Protein AF-A0A0G0BTE7-F1 (afdb_monomer)

Nearest PDB structures (foldseek):
  1fp1-assembly1_D-2  TM=4.450E-01  e=1.420E+00  Medicago sativa
  3we3-assembly2_B  TM=5.149E-01  e=2.313E+00  Homo sapiens
  2v79-assembly1_B  TM=4.315E-01  e=4.644E+00  Bacillus subtilis
  3we3-assembly1_A  TM=4.757E-01  e=6.137E+00  Homo sapiens
  7tdj-assembly1_D  TM=4.799E-01  e=8.109E+00  Oryctolagus cuniculus

Organism: NCBI: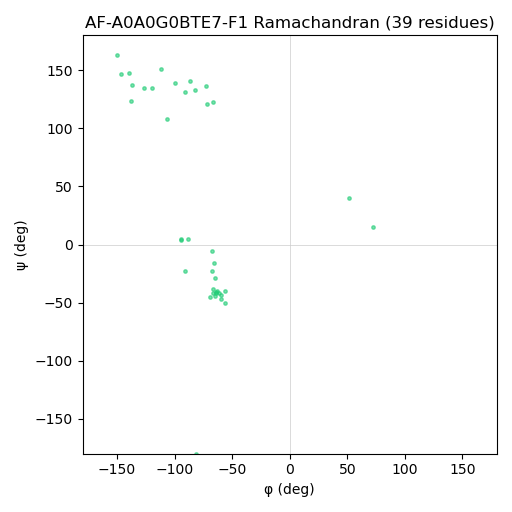txid1618478

Mean predicted aligned error: 3.94 Å

InterPro domains:
  IPR036651 Glutamine synthetase, N-terminal domain superfamily [G3DSA:3.10.20.70] (12-41)
  IPR036651 Glutamine synthetase, N-terminal domain superfamily [SSF54368] (6-41)

Sequence (41 aa):
MKELHQKILQEIKSKNIQFVRFIWCDNAGVIRAKAVHTNLF

pLDDT: mean 91.35, std 9.96, range [59.66, 97.88]

Solvent-accessible surface area (backbone atoms only — not comparable to full-atom values): 2624 Å² total; per-residue (Å²): 112,73,67,58,55,53,52,53,53,49,53,38,59,75,67,68,51,59,66,48,68,53,72,49,66,51,98,85,70,45,84,44,73,50,77,46,60,44,92,80,110

Foldseek 3Di:
DVVVVVVVLVVCVVVVPQKDKDWDADPVRDIDIDIDGSVVD

Secondary structure (DSSP, 8-state):
-HHHHHHHHHHHHHTT--EEEEEEE-TTS-EEEEEEEGGG-

Radius of gyration: 12.53 Å; Cα contacts (8 Å, |Δi|>4): 33; chains: 1; bounding box: 30×20×24 Å

Structure (mmCIF, N/CA/C/O backbone):
data_AF-A0A0G0BTE7-F1
#
_entry.id   AF-A0A0G0BTE7-F1
#
loop_
_atom_site.group_PDB
_atom_site.id
_atom_site.type_symbol
_atom_site.label_atom_id
_atom_site.label_alt_id
_atom_site.label_comp_id
_atom_site.label_asym_id
_atom_site.label_entity_id
_atom_site.label_seq_id
_atom_site.pdbx_PDB_ins_code
_atom_site.Cartn_x
_atom_site.Cartn_y
_atom_site.Cartn_z
_atom_site.occupancy
_atom_site.B_iso_or_equiv
_atom_site.auth_seq_id
_atom_site.auth_comp_id
_atom_site.auth_asym_id
_atom_site.auth_atom_id
_atom_site.pdbx_PDB_model_num
ATOM 1 N N . MET A 1 1 ? 6.961 15.764 8.374 1.00 60.56 1 MET A N 1
ATOM 2 C CA . MET A 1 1 ? 6.759 14.326 8.053 1.00 60.56 1 MET A CA 1
ATOM 3 C C . MET A 1 1 ? 5.702 13.656 8.933 1.00 60.56 1 MET A C 1
ATOM 5 O O . MET A 1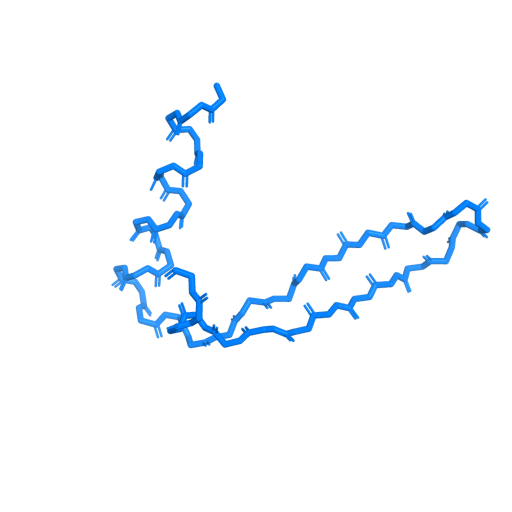 1 ? 4.777 13.086 8.371 1.00 60.56 1 MET A O 1
ATOM 9 N N . LYS A 1 2 ? 5.768 13.755 10.273 1.00 69.50 2 LYS A N 1
ATOM 10 C CA . LYS A 1 2 ? 4.750 13.164 11.176 1.00 69.50 2 LYS A CA 1
ATOM 11 C C . LYS A 1 2 ? 3.313 13.632 10.892 1.00 69.50 2 LYS A C 1
ATOM 13 O O . LYS A 1 2 ? 2.402 12.816 10.894 1.00 69.50 2 LYS A O 1
ATOM 18 N N . GLU A 1 3 ? 3.120 14.912 10.579 1.00 86.44 3 GLU A N 1
ATOM 19 C CA . GLU A 1 3 ? 1.784 15.463 10.301 1.00 86.44 3 GLU A CA 1
ATOM 20 C C . GLU A 1 3 ? 1.134 14.905 9.030 1.00 86.44 3 GLU A C 1
ATOM 22 O O . GLU A 1 3 ? -0.064 14.644 9.019 1.00 86.44 3 GLU A O 1
ATOM 27 N N . LEU A 1 4 ? 1.909 14.682 7.963 1.00 89.88 4 LEU A N 1
ATOM 28 C CA . LEU A 1 4 ? 1.379 14.126 6.714 1.00 89.88 4 LEU A CA 1
ATOM 29 C C . LEU A 1 4 ? 0.9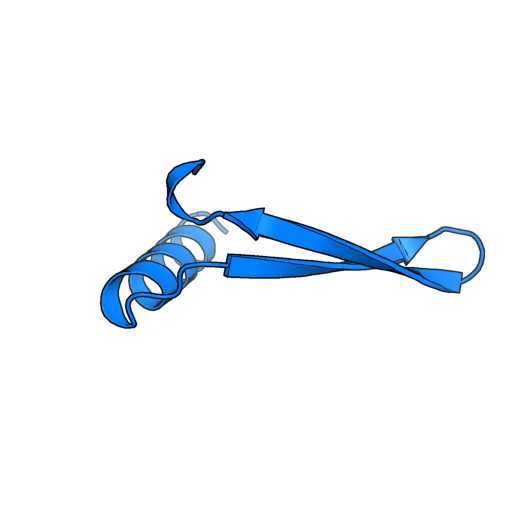19 12.677 6.906 1.00 89.88 4 LEU A C 1
ATOM 31 O O . LEU A 1 4 ? -0.147 12.307 6.426 1.00 89.88 4 LEU A O 1
ATOM 35 N N . HIS A 1 5 ? 1.699 11.886 7.649 1.00 88.88 5 HIS A N 1
ATOM 36 C CA . HIS A 1 5 ? 1.334 10.513 7.995 1.00 88.88 5 HIS A CA 1
ATOM 37 C C . HIS A 1 5 ? -0.023 10.488 8.711 1.00 88.88 5 HIS A C 1
ATOM 39 O O . HIS A 1 5 ? -0.930 9.773 8.291 1.00 88.88 5 HIS A O 1
ATOM 45 N N . GLN A 1 6 ? -0.190 11.320 9.743 1.00 91.94 6 GLN A N 1
ATOM 46 C CA . GLN A 1 6 ? -1.439 11.383 10.505 1.00 91.94 6 GLN A CA 1
ATOM 47 C C . GLN A 1 6 ? -2.633 11.798 9.638 1.00 91.94 6 GLN A C 1
ATOM 49 O O . GLN A 1 6 ? -3.686 11.172 9.719 1.00 91.94 6 GLN A O 1
ATOM 54 N N . LYS A 1 7 ? -2.457 12.779 8.740 1.00 95.31 7 LYS A N 1
ATOM 55 C CA . LYS A 1 7 ? -3.508 13.178 7.790 1.00 95.31 7 LYS A CA 1
ATOM 56 C C . LYS A 1 7 ? -3.935 12.024 6.878 1.00 95.31 7 LYS A C 1
ATOM 58 O O . LYS A 1 7 ? -5.127 11.813 6.690 1.00 95.31 7 LYS A O 1
ATOM 63 N N . ILE A 1 8 ? -2.986 11.252 6.347 1.00 92.62 8 ILE A N 1
ATOM 64 C CA . ILE A 1 8 ? -3.286 10.111 5.465 1.00 92.62 8 ILE A CA 1
ATOM 65 C C . ILE A 1 8 ? -4.047 9.014 6.220 1.00 92.62 8 ILE A C 1
ATOM 67 O O . ILE A 1 8 ? -5.043 8.507 5.709 1.00 92.62 8 ILE A O 1
ATOM 71 N N . LEU A 1 9 ? -3.628 8.671 7.442 1.00 91.19 9 LEU A N 1
ATOM 72 C CA . LEU A 1 9 ? -4.343 7.685 8.262 1.00 91.19 9 LEU A CA 1
ATOM 73 C C . LEU A 1 9 ? -5.759 8.149 8.608 1.00 91.19 9 LEU A C 1
ATOM 75 O O . LEU A 1 9 ? -6.703 7.360 8.559 1.00 91.19 9 LEU A O 1
ATOM 79 N N . GLN A 1 10 ? -5.919 9.435 8.920 1.00 93.62 10 GLN A N 1
ATOM 80 C CA . GLN A 1 10 ? -7.223 10.009 9.217 1.00 93.62 10 GLN A CA 1
ATOM 81 C C . GLN A 1 10 ? -8.158 9.955 8.003 1.00 93.62 10 GLN A C 1
ATOM 83 O O . GLN A 1 10 ? -9.319 9.593 8.165 1.00 93.62 10 GLN A O 1
ATOM 88 N N . GLU A 1 11 ? -7.654 10.232 6.799 1.00 94.94 11 GLU A N 1
ATOM 89 C CA . GLU A 1 11 ? -8.402 10.100 5.540 1.00 94.94 11 GLU A CA 1
ATOM 90 C C . GLU A 1 11 ? -8.800 8.651 5.230 1.00 94.94 11 GLU A C 1
ATOM 92 O O . GLU A 1 11 ? -9.926 8.384 4.811 1.00 94.94 11 GLU A O 1
ATOM 97 N N . ILE A 1 12 ? -7.895 7.696 5.464 1.00 94.38 12 ILE A N 1
ATOM 98 C CA . ILE A 1 12 ? -8.179 6.263 5.300 1.00 94.38 12 ILE A CA 1
ATOM 99 C C . ILE A 1 12 ? -9.328 5.845 6.222 1.00 94.38 12 ILE A C 1
ATOM 101 O O . ILE A 1 12 ? -10.278 5.191 5.782 1.00 94.38 12 ILE A O 1
ATOM 105 N N . LYS A 1 13 ? -9.263 6.264 7.490 1.00 92.69 13 LYS A N 1
ATOM 106 C CA . LYS A 1 13 ? -10.271 5.940 8.499 1.00 92.69 13 LYS A CA 1
ATOM 107 C C . LYS A 1 13 ? -11.606 6.632 8.226 1.00 92.69 13 LYS A C 1
ATOM 109 O O . LYS A 1 13 ? -12.644 5.981 8.305 1.00 92.69 13 LYS A O 1
ATOM 114 N N . SER A 1 14 ? -11.598 7.925 7.891 1.00 96.12 14 SER A N 1
ATOM 115 C CA . SER A 1 14 ? -12.823 8.709 7.667 1.00 96.12 14 SER A CA 1
ATOM 116 C C . SER A 1 14 ? -13.630 8.215 6.465 1.00 96.12 14 SER A C 1
ATOM 118 O O . SER A 1 14 ? -14.853 8.318 6.469 1.00 96.12 14 SER A O 1
ATOM 120 N N . LYS A 1 15 ? -12.960 7.628 5.467 1.00 96.31 15 LYS A N 1
ATOM 121 C CA . LYS A 1 15 ? -13.581 7.058 4.261 1.00 96.31 15 LYS A CA 1
ATOM 122 C C . LYS A 1 15 ? -13.874 5.560 4.357 1.00 96.31 15 LYS A C 1
ATOM 124 O O . LYS A 1 15 ? -14.304 4.976 3.367 1.00 96.31 15 LYS A O 1
ATOM 129 N N . ASN A 1 16 ? -13.638 4.935 5.514 1.00 94.38 16 ASN A N 1
ATOM 130 C CA . ASN A 1 16 ? -13.800 3.493 5.718 1.00 94.38 16 ASN A CA 1
ATOM 131 C C . ASN A 1 16 ? -13.060 2.647 4.657 1.00 94.38 16 ASN A C 1
ATOM 133 O O . ASN A 1 16 ? -13.573 1.647 4.152 1.00 94.38 16 ASN A O 1
ATOM 137 N N . ILE A 1 17 ? -11.853 3.073 4.275 1.00 95.38 17 ILE A N 1
ATOM 138 C CA . ILE A 1 17 ? -11.030 2.341 3.311 1.00 95.38 17 ILE A CA 1
ATOM 139 C C . ILE A 1 17 ? -10.508 1.076 3.996 1.00 95.38 17 ILE A C 1
ATOM 141 O O . ILE A 1 17 ? -9.807 1.158 5.001 1.00 95.38 17 ILE A O 1
ATOM 145 N N . GLN A 1 18 ? -10.827 -0.094 3.439 1.00 94.94 18 GLN A N 1
ATOM 146 C CA . GLN A 1 18 ? -10.468 -1.396 4.023 1.00 94.94 18 GLN A CA 1
ATOM 147 C C . GLN A 1 18 ? -9.123 -1.936 3.525 1.00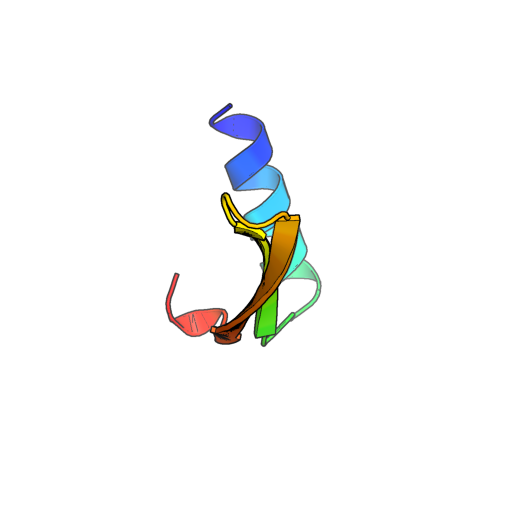 94.94 18 GLN A C 1
ATOM 149 O O . GLN A 1 18 ? -8.481 -2.742 4.196 1.00 94.94 18 GLN A O 1
ATOM 154 N N . PHE A 1 19 ? -8.669 -1.479 2.355 1.00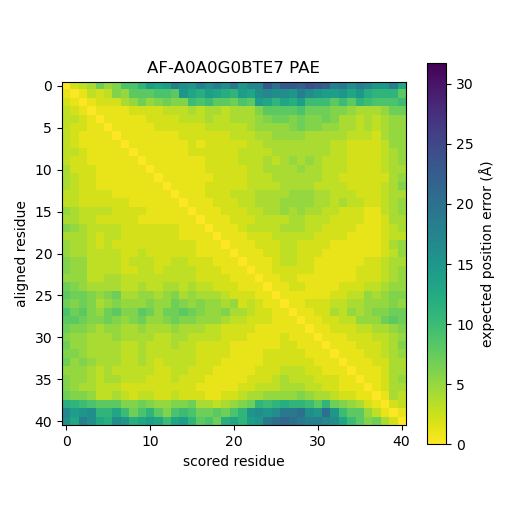 95.75 19 PHE A N 1
ATOM 155 C CA . PHE A 1 19 ? -7.425 -1.932 1.743 1.00 95.75 19 PHE A CA 1
ATOM 156 C C . PHE A 1 19 ? -6.636 -0.767 1.160 1.00 95.75 19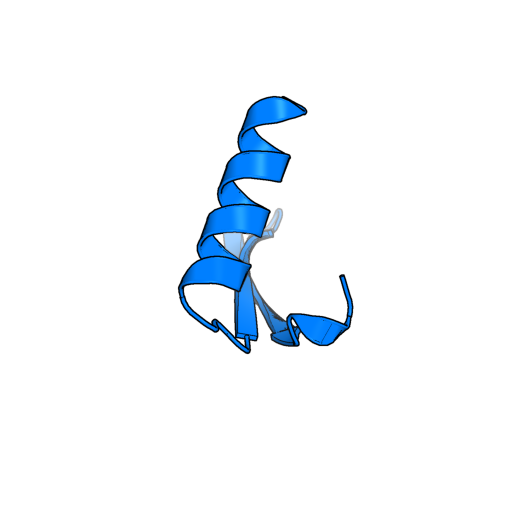 PHE A C 1
ATOM 158 O O . PHE A 1 19 ? -7.187 0.086 0.466 1.00 95.75 19 PHE A O 1
ATOM 165 N N . VAL A 1 20 ? -5.324 -0.779 1.385 1.00 94.88 20 VAL A N 1
ATOM 166 C CA . VAL A 1 20 ? -4.374 0.152 0.763 1.00 94.88 20 VAL A CA 1
ATOM 167 C C . VAL A 1 20 ? -3.371 -0.654 -0.050 1.00 94.88 20 VAL A C 1
ATOM 169 O O . VAL A 1 20 ? -2.869 -1.680 0.407 1.00 94.88 20 VAL A O 1
ATOM 172 N N . ARG A 1 21 ? -3.085 -0.202 -1.274 1.00 96.75 21 ARG A N 1
ATOM 173 C CA . ARG A 1 21 ? -2.054 -0.785 -2.136 1.00 96.75 21 ARG A CA 1
ATOM 174 C C . ARG A 1 21 ? -0.861 0.155 -2.194 1.00 96.75 21 ARG A C 1
ATOM 176 O O . ARG A 1 21 ? -0.929 1.193 -2.844 1.00 96.75 21 ARG A O 1
ATOM 183 N N . PHE A 1 22 ? 0.234 -0.231 -1.552 1.00 94.50 22 PHE A N 1
ATOM 184 C CA . PHE A 1 22 ? 1.509 0.450 -1.748 1.00 94.50 22 PHE A CA 1
ATOM 185 C C . PHE A 1 22 ? 2.051 0.088 -3.124 1.00 94.50 22 PHE A C 1
ATOM 187 O O . PHE A 1 22 ? 1.986 -1.081 -3.512 1.00 94.50 22 PHE A O 1
ATOM 194 N N . ILE A 1 23 ? 2.569 1.079 -3.844 1.00 97.25 23 ILE A N 1
ATOM 195 C CA . ILE A 1 23 ? 3.185 0.919 -5.161 1.00 97.25 23 ILE A CA 1
ATOM 196 C C . ILE A 1 23 ? 4.573 1.547 -5.094 1.00 97.25 23 ILE A C 1
ATOM 198 O O . ILE A 1 23 ? 4.733 2.636 -4.547 1.00 97.25 23 ILE A O 1
ATOM 202 N N . TRP A 1 24 ? 5.572 0.855 -5.625 1.00 97.12 24 TRP A N 1
ATOM 203 C CA . TRP A 1 24 ? 6.944 1.345 -5.731 1.00 97.12 24 TRP A CA 1
ATOM 204 C C . TRP A 1 24 ? 7.616 0.724 -6.954 1.00 97.12 24 TRP A C 1
ATOM 206 O O . TRP A 1 24 ? 7.136 -0.277 -7.483 1.00 97.12 24 TRP A O 1
ATOM 216 N N . CYS A 1 25 ? 8.725 1.303 -7.404 1.00 97.88 25 CYS A N 1
ATOM 217 C CA . CYS A 1 25 ? 9.590 0.669 -8.394 1.00 97.88 25 CYS A CA 1
ATOM 218 C C . CYS A 1 25 ? 10.772 0.023 -7.676 1.00 97.88 25 CYS A C 1
ATOM 220 O O . CYS A 1 25 ? 11.309 0.600 -6.729 1.00 97.88 25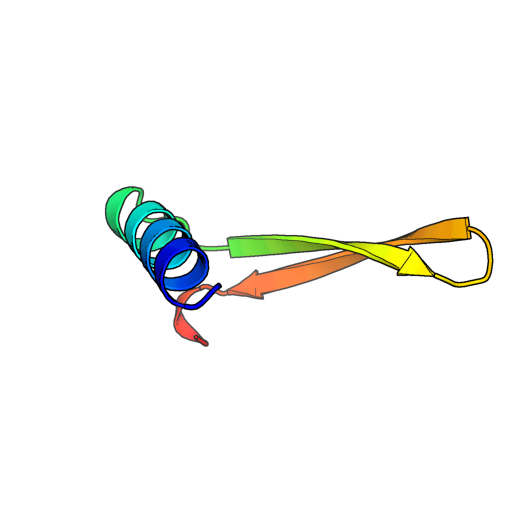 CYS A O 1
ATOM 222 N N . ASP A 1 26 ? 11.165 -1.173 -8.101 1.00 96.12 26 ASP A N 1
ATOM 223 C CA . ASP A 1 26 ? 12.428 -1.756 -7.653 1.00 96.12 26 ASP A CA 1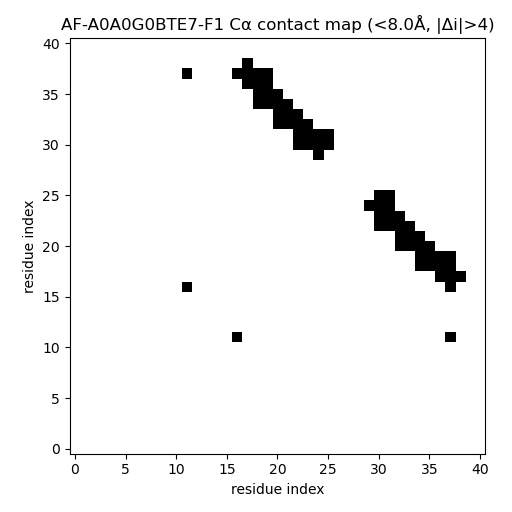
ATOM 224 C C . ASP A 1 26 ? 13.623 -1.202 -8.452 1.00 96.12 26 ASP A C 1
ATOM 226 O O . ASP A 1 26 ? 13.482 -0.355 -9.338 1.00 96.12 26 ASP A O 1
ATOM 230 N N . ASN A 1 27 ? 14.824 -1.673 -8.124 1.00 96.38 27 ASN A N 1
ATOM 231 C CA . ASN A 1 27 ? 16.062 -1.285 -8.799 1.00 96.38 27 ASN A CA 1
ATOM 232 C C . ASN A 1 27 ? 16.142 -1.743 -10.268 1.00 96.38 27 ASN A C 1
ATOM 234 O O . ASN A 1 27 ? 16.971 -1.220 -11.005 1.00 96.38 27 ASN A O 1
ATOM 238 N N . ALA A 1 28 ? 15.291 -2.679 -10.700 1.00 96.81 28 ALA A N 1
ATOM 239 C CA . ALA A 1 28 ? 15.151 -3.079 -12.099 1.00 96.81 28 ALA A CA 1
ATOM 240 C C . ALA A 1 28 ? 14.127 -2.209 -12.856 1.00 96.81 28 ALA A C 1
ATOM 242 O O . ALA A 1 28 ? 13.818 -2.486 -14.014 1.00 96.81 28 ALA A O 1
ATOM 243 N N . GLY A 1 29 ? 13.584 -1.166 -12.214 1.00 95.44 29 GLY A N 1
ATOM 244 C CA . GLY A 1 29 ? 12.575 -0.286 -12.801 1.00 95.44 29 GLY A CA 1
ATOM 245 C C . GLY A 1 29 ? 11.202 -0.945 -12.927 1.00 95.44 29 GLY A C 1
ATOM 246 O O . GLY A 1 29 ? 10.347 -0.440 -13.653 1.00 95.44 29 GLY A O 1
ATOM 247 N N . VAL A 1 30 ? 10.968 -2.067 -12.239 1.00 97.56 30 VAL A N 1
ATOM 248 C CA . VAL A 1 30 ? 9.703 -2.794 -12.326 1.00 97.56 30 VAL A CA 1
ATOM 249 C C . VAL A 1 30 ? 8.742 -2.292 -11.257 1.00 97.56 30 VAL A C 1
ATOM 251 O O . VAL A 1 30 ? 9.086 -2.217 -10.076 1.00 97.56 30 VAL A O 1
ATOM 254 N N . ILE A 1 31 ? 7.505 -1.997 -11.664 1.00 97.62 31 ILE A N 1
ATOM 255 C CA . ILE A 1 31 ? 6.431 -1.630 -10.740 1.00 97.62 31 ILE A CA 1
ATOM 256 C C . ILE A 1 31 ? 6.080 -2.843 -9.874 1.00 97.62 31 ILE A C 1
ATOM 258 O O . ILE A 1 31 ? 5.695 -3.908 -10.363 1.00 97.62 31 ILE A O 1
ATOM 262 N N . ARG A 1 32 ? 6.188 -2.663 -8.561 1.00 97.75 32 ARG A N 1
ATOM 263 C CA . ARG A 1 32 ? 5.768 -3.607 -7.529 1.00 97.75 32 ARG A CA 1
ATOM 264 C C . ARG A 1 32 ? 4.586 -3.035 -6.772 1.00 97.75 32 ARG A C 1
ATOM 266 O O . ARG A 1 32 ? 4.437 -1.821 -6.640 1.00 97.75 32 ARG A O 1
ATOM 273 N N . ALA A 1 33 ? 3.748 -3.927 -6.260 1.00 97.56 33 ALA A N 1
ATOM 274 C CA . ALA A 1 33 ? 2.636 -3.534 -5.423 1.00 97.56 33 ALA A CA 1
ATOM 275 C C . ALA A 1 33 ? 2.343 -4.575 -4.347 1.00 97.56 33 ALA A C 1
ATOM 277 O O . ALA A 1 33 ? 2.473 -5.778 -4.578 1.00 97.56 33 ALA A O 1
ATOM 278 N N . LYS A 1 34 ? 1.885 -4.108 -3.185 1.00 96.25 34 LYS A N 1
A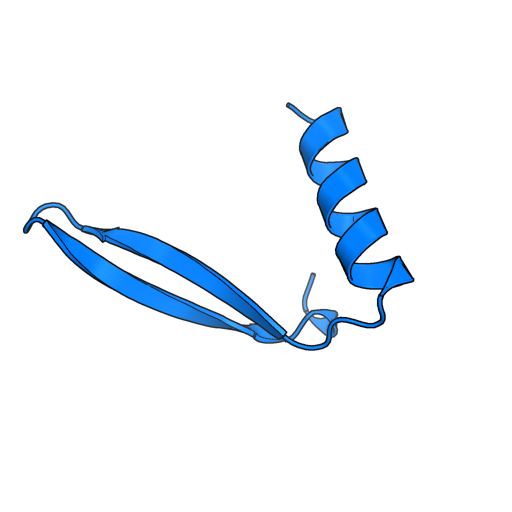TOM 279 C CA . LYS A 1 34 ? 1.355 -4.965 -2.121 1.00 96.25 34 LYS A CA 1
ATOM 280 C C . LYS A 1 34 ? 0.104 -4.334 -1.533 1.00 96.25 34 LYS A C 1
ATOM 282 O O . LYS A 1 34 ? 0.136 -3.190 -1.087 1.00 96.25 34 LYS A O 1
ATOM 287 N N . ALA A 1 35 ? -0.992 -5.089 -1.565 1.00 95.88 35 ALA A N 1
ATOM 288 C CA . ALA A 1 35 ? -2.227 -4.728 -0.888 1.00 95.88 35 ALA A CA 1
ATOM 289 C C . ALA A 1 35 ? -2.182 -5.217 0.559 1.00 95.88 35 ALA A C 1
ATOM 291 O O . ALA A 1 35 ? -1.690 -6.312 0.838 1.00 95.88 35 ALA A O 1
ATOM 292 N N . VAL A 1 36 ? -2.693 -4.398 1.467 1.00 94.56 36 VAL A N 1
ATOM 293 C CA . VAL A 1 36 ? -2.729 -4.686 2.897 1.00 94.56 36 VAL A CA 1
ATOM 294 C C . VAL A 1 36 ? -4.065 -4.220 3.482 1.00 94.56 36 VAL A C 1
ATOM 296 O O . VAL A 1 36 ? -4.645 -3.247 2.997 1.00 94.56 36 VAL A O 1
ATOM 299 N N . HIS A 1 37 ? -4.566 -4.927 4.495 1.00 95.44 37 HIS A N 1
ATOM 300 C CA . HIS A 1 37 ? -5.824 -4.584 5.160 1.00 95.44 37 HIS A CA 1
ATOM 301 C C . HIS A 1 37 ? -5.599 -3.493 6.213 1.00 95.44 37 HIS A C 1
ATOM 303 O O . HIS A 1 37 ? -4.697 -3.624 7.034 1.00 95.44 37 HIS A O 1
ATOM 309 N N . THR A 1 38 ? -6.429 -2.452 6.231 1.00 92.06 38 THR A N 1
ATOM 310 C CA . THR A 1 38 ? -6.233 -1.256 7.074 1.00 92.06 38 THR A CA 1
ATOM 311 C C . THR A 1 38 ? -6.365 -1.491 8.571 1.00 92.06 38 THR A C 1
ATOM 313 O O . THR A 1 38 ? -5.729 -0.783 9.335 1.00 92.06 38 THR A O 1
ATOM 316 N N . ASN A 1 39 ? -7.067 -2.544 8.997 1.00 81.19 39 ASN A N 1
ATOM 317 C CA . ASN A 1 39 ? -7.099 -2.957 10.411 1.00 81.19 39 ASN A CA 1
ATOM 318 C C . ASN A 1 39 ? -5.761 -3.492 10.966 1.00 81.19 39 ASN A C 1
ATOM 320 O O . ASN A 1 39 ? -5.705 -3.825 12.146 1.00 81.19 39 ASN A O 1
ATOM 324 N N . LEU A 1 40 ? -4.719 -3.652 10.143 1.00 61.94 40 LEU A N 1
ATOM 325 C CA . LEU A 1 40 ? -3.404 -4.132 10.588 1.00 61.94 40 LEU A CA 1
ATOM 326 C C . LEU A 1 40 ? -2.418 -2.989 10.913 1.00 61.94 40 LEU A C 1
ATOM 328 O O . LEU A 1 40 ? -1.260 -3.289 11.210 1.00 61.94 40 LEU A O 1
ATOM 332 N N . PHE A 1 41 ? -2.843 -1.718 10.841 1.00 59.66 41 PHE A N 1
ATOM 333 C CA . PHE A 1 41 ? -2.015 -0.531 11.128 1.00 59.66 41 PHE A CA 1
ATOM 334 C C . PHE A 1 41 ? -2.692 0.406 12.128 1.00 59.66 41 PHE A C 1
ATOM 336 O O . PHE A 1 41 ? -3.934 0.552 12.057 1.00 59.66 41 PHE A O 1
#